Protein AF-A0A085VF62-F1 (afdb_monomer_lite)

Structure (mmCIF, N/CA/C/O backbone):
data_AF-A0A085VF62-F1
#
_entry.id   AF-A0A085VF62-F1
#
loop_
_atom_site.group_PDB
_atom_site.id
_atom_site.type_symbol
_atom_site.label_atom_id
_atom_site.label_alt_id
_atom_site.label_comp_id
_atom_site.label_asym_id
_atom_site.label_entity_id
_atom_site.label_seq_id
_atom_site.pdbx_PDB_ins_code
_atom_site.Cartn_x
_atom_site.Cartn_y
_atom_site.Cartn_z
_atom_site.occupancy
_atom_site.B_iso_or_equiv
_atom_site.auth_seq_id
_atom_site.auth_comp_id
_atom_site.auth_asym_id
_atom_site.auth_atom_id
_atom_site.pdbx_PDB_model_num
ATOM 1 N N . MET A 1 1 ? 15.659 -8.337 81.455 1.00 37.06 1 MET A N 1
ATOM 2 C CA . MET A 1 1 ? 16.628 -8.556 80.359 1.00 37.06 1 MET A CA 1
ATOM 3 C C . MET A 1 1 ? 15.847 -8.833 79.080 1.00 37.06 1 MET A C 1
ATOM 5 O O . MET A 1 1 ? 14.873 -9.566 79.170 1.00 37.06 1 MET A O 1
ATOM 9 N N . THR A 1 2 ? 16.290 -8.229 77.962 1.00 36.28 2 THR A N 1
ATOM 10 C CA . THR A 1 2 ? 15.893 -8.423 76.535 1.00 36.28 2 THR A CA 1
ATOM 11 C C . THR A 1 2 ? 14.440 -8.078 76.133 1.00 36.28 2 THR A C 1
ATOM 13 O O . THR A 1 2 ? 13.513 -8.704 76.621 1.00 36.28 2 THR A O 1
ATOM 16 N N . ARG A 1 3 ? 14.185 -6.952 75.422 1.00 40.03 3 ARG A N 1
ATOM 17 C CA . ARG A 1 3 ? 14.180 -6.732 73.934 1.00 40.03 3 ARG A CA 1
ATOM 18 C C . ARG A 1 3 ? 13.131 -7.635 73.245 1.00 40.03 3 ARG A C 1
ATOM 20 O O . ARG A 1 3 ? 13.227 -8.836 73.421 1.00 40.03 3 ARG A O 1
ATOM 27 N N . THR A 1 4 ? 12.120 -7.141 72.515 1.00 41.28 4 THR A N 1
ATOM 28 C CA . THR A 1 4 ? 12.224 -6.299 71.298 1.00 41.28 4 THR A CA 1
ATOM 29 C C . THR A 1 4 ? 10.935 -5.532 70.925 1.00 41.28 4 THR A C 1
ATOM 31 O O . THR A 1 4 ? 9.854 -6.103 70.913 1.00 41.28 4 THR A O 1
ATOM 34 N N . GLN A 1 5 ? 11.160 -4.271 70.527 1.00 48.22 5 GLN A N 1
ATOM 35 C CA . GLN A 1 5 ? 10.520 -3.434 69.491 1.00 48.22 5 GLN A CA 1
ATOM 36 C C . GLN A 1 5 ? 9.024 -3.054 69.532 1.00 48.22 5 GLN A C 1
ATOM 38 O O . GLN A 1 5 ? 8.156 -3.885 69.277 1.00 48.22 5 GLN A O 1
ATOM 43 N N . PRO A 1 6 ? 8.740 -1.742 69.673 1.00 57.12 6 PRO A N 1
ATOM 44 C CA . PRO A 1 6 ? 7.637 -1.077 68.998 1.00 57.12 6 PRO A CA 1
ATOM 45 C C . PRO A 1 6 ? 8.046 -0.654 67.571 1.00 57.12 6 PRO A C 1
ATOM 47 O O . PRO A 1 6 ? 9.215 -0.731 67.195 1.00 57.12 6 PRO A O 1
ATOM 50 N N . GLU A 1 7 ? 7.057 -0.130 66.851 1.00 41.72 7 GLU A N 1
ATOM 51 C CA . GLU A 1 7 ? 7.135 0.631 65.595 1.00 41.72 7 GLU A CA 1
ATOM 52 C C . GLU A 1 7 ? 6.801 -0.140 64.315 1.00 41.72 7 GLU A C 1
ATOM 54 O O . GLU A 1 7 ? 7.637 -0.684 63.601 1.00 41.72 7 GLU A O 1
ATOM 59 N N . SER A 1 8 ? 5.505 -0.074 64.002 1.00 43.56 8 SER A N 1
ATOM 60 C CA . SER A 1 8 ? 4.975 0.010 62.643 1.00 43.56 8 SER A CA 1
ATOM 61 C C . SER A 1 8 ? 5.697 1.145 61.900 1.00 43.56 8 SER A C 1
ATOM 63 O O . SER A 1 8 ? 5.251 2.295 61.881 1.00 43.56 8 SER A O 1
ATOM 65 N N . SER A 1 9 ? 6.851 0.831 61.323 1.00 47.44 9 SER A N 1
ATOM 66 C CA . SER A 1 9 ? 7.572 1.727 60.435 1.00 47.44 9 SER A CA 1
ATOM 67 C C . SER A 1 9 ? 6.917 1.718 59.057 1.00 47.44 9 SER A C 1
ATOM 69 O O . SER A 1 9 ? 6.808 0.678 58.417 1.00 47.44 9 SER A O 1
ATOM 71 N N . ALA A 1 10 ? 6.542 2.917 58.615 1.00 48.09 10 ALA A N 1
ATOM 72 C CA . ALA A 1 10 ? 6.597 3.356 57.228 1.00 48.09 10 ALA A CA 1
ATOM 73 C C . ALA A 1 10 ? 5.900 2.470 56.180 1.00 48.09 10 ALA A C 1
ATOM 75 O O . ALA A 1 10 ? 6.518 1.639 55.529 1.00 48.09 10 ALA A O 1
ATOM 76 N N . ASN A 1 11 ? 4.634 2.780 55.903 1.00 47.09 11 ASN A N 1
ATOM 77 C CA . ASN A 1 11 ? 4.159 2.823 54.517 1.00 47.09 11 ASN A CA 1
ATOM 78 C C . ASN A 1 11 ? 3.004 3.823 54.386 1.00 47.09 11 ASN A C 1
ATOM 80 O O . ASN A 1 11 ? 1.913 3.527 53.916 1.00 47.09 11 ASN A O 1
ATOM 84 N N . GLN A 1 12 ? 3.263 5.045 54.849 1.00 47.56 12 GLN A N 1
ATOM 85 C CA . GLN A 1 12 ? 2.442 6.219 54.570 1.00 47.56 12 GLN A CA 1
ATOM 86 C C . GLN A 1 12 ? 3.259 7.183 53.702 1.00 47.56 12 GLN A C 1
ATOM 88 O O . GLN A 1 12 ? 3.445 8.350 54.018 1.00 47.56 12 GLN A O 1
ATOM 93 N N . LEU A 1 13 ? 3.812 6.657 52.611 1.00 49.47 13 LEU A N 1
ATOM 94 C CA . LEU A 1 13 ? 4.270 7.462 51.491 1.00 49.47 13 LEU A CA 1
ATOM 95 C C . LEU A 1 13 ? 3.287 7.175 50.372 1.00 49.47 13 LEU A C 1
ATOM 97 O O . LEU A 1 13 ? 3.250 6.069 49.839 1.00 49.47 13 LEU A O 1
ATOM 101 N N . GLY A 1 14 ? 2.427 8.163 50.118 1.00 45.59 14 GLY A N 1
ATOM 102 C CA . GLY A 1 14 ? 1.458 8.152 49.038 1.00 45.59 14 GLY A CA 1
ATOM 103 C C . GLY A 1 14 ? 2.145 7.722 47.755 1.00 45.59 14 GLY A C 1
ATOM 104 O O . GLY A 1 14 ? 2.954 8.459 47.192 1.00 45.59 14 GLY A O 1
ATOM 105 N N . GLY A 1 15 ? 1.836 6.499 47.337 1.00 44.00 15 GLY A N 1
ATOM 106 C CA . GLY A 1 15 ? 2.186 5.999 46.030 1.00 44.00 15 GLY A CA 1
ATOM 107 C C . GLY A 1 15 ? 1.467 6.858 45.007 1.00 44.00 15 GLY A C 1
ATOM 108 O O . GLY A 1 15 ? 0.348 6.549 44.609 1.00 44.00 15 GLY A O 1
ATOM 109 N N . PHE A 1 16 ? 2.128 7.915 44.546 1.00 54.66 16 PHE A N 1
ATOM 110 C CA . PHE A 1 16 ? 1.936 8.401 43.191 1.00 54.66 16 PHE A CA 1
ATOM 111 C C . PHE A 1 16 ? 2.495 7.321 42.263 1.00 54.66 16 PHE A C 1
ATOM 113 O O . PHE A 1 16 ? 3.550 7.475 41.652 1.00 54.66 16 PHE A O 1
ATOM 120 N N . ALA A 1 17 ? 1.808 6.179 42.206 1.00 53.94 17 ALA A N 1
ATOM 121 C CA . ALA A 1 17 ? 1.891 5.330 41.046 1.00 53.94 17 ALA A CA 1
ATOM 122 C C . ALA A 1 17 ? 1.352 6.203 39.914 1.00 53.94 17 ALA A C 1
ATOM 124 O O . ALA A 1 17 ? 0.149 6.443 39.821 1.00 53.94 17 ALA A O 1
ATOM 125 N N . LEU A 1 18 ? 2.264 6.768 39.122 1.00 53.22 18 LEU A N 1
ATOM 126 C CA . LEU A 1 18 ? 1.958 7.204 37.772 1.00 53.22 18 LEU A CA 1
ATOM 127 C C . LEU A 1 18 ? 1.327 5.988 37.101 1.00 53.22 18 LEU A C 1
ATOM 129 O O . LEU A 1 18 ? 2.028 5.057 36.710 1.00 53.22 18 LEU A O 1
ATOM 133 N N . VAL A 1 19 ? -0.004 5.954 37.066 1.00 55.88 19 VAL A N 1
ATOM 134 C CA . VAL A 1 19 ? -0.735 5.039 36.205 1.00 55.88 19 VAL A CA 1
ATOM 135 C C . VAL A 1 19 ? -0.335 5.474 34.806 1.00 55.88 19 VAL A C 1
ATOM 137 O O . VAL A 1 19 ? -0.803 6.494 34.306 1.00 55.88 19 VAL A O 1
ATOM 140 N N . VAL A 1 20 ? 0.635 4.772 34.226 1.00 61.84 20 VAL A N 1
ATOM 141 C CA . VAL A 1 20 ? 0.924 4.893 32.804 1.00 61.84 20 VAL A CA 1
ATOM 142 C C . VAL A 1 20 ? -0.305 4.312 32.132 1.00 61.84 20 VAL A C 1
ATOM 144 O O . VAL A 1 20 ? -0.490 3.099 32.116 1.00 61.84 20 VAL A O 1
ATOM 147 N N . GLU A 1 21 ? -1.207 5.187 31.703 1.00 71.88 21 GLU A N 1
ATOM 148 C CA . GLU A 1 21 ? -2.399 4.780 30.976 1.00 71.88 21 GLU A CA 1
ATOM 149 C C . GLU A 1 21 ? -1.924 4.085 29.695 1.00 71.88 21 GLU A C 1
ATOM 151 O O . GLU A 1 21 ? -1.236 4.689 28.864 1.00 71.88 21 GLU A O 1
ATOM 156 N N . GLU A 1 22 ? -2.190 2.782 29.580 1.00 84.00 22 GLU A N 1
ATOM 157 C CA . GLU A 1 22 ? -1.808 2.029 28.391 1.00 84.00 22 GLU A CA 1
ATOM 158 C C . GLU A 1 22 ? -2.542 2.614 27.186 1.00 84.00 22 GLU A C 1
ATOM 160 O O . GLU A 1 22 ? -3.773 2.677 27.142 1.00 84.00 22 GLU A O 1
ATOM 165 N N . LYS A 1 23 ? -1.769 3.066 26.196 1.00 87.75 23 LYS A N 1
ATOM 166 C CA . LYS A 1 23 ? -2.325 3.617 24.965 1.00 87.75 23 LYS A CA 1
ATOM 167 C C . LYS A 1 23 ? -3.055 2.520 24.203 1.00 87.75 23 LYS A C 1
ATOM 169 O O . LYS A 1 23 ? -2.517 1.442 23.954 1.00 87.75 23 LYS A O 1
ATOM 174 N N . THR A 1 24 ? -4.264 2.831 23.761 1.00 91.62 24 THR A N 1
ATOM 175 C CA . THR A 1 24 ? -5.021 1.973 22.849 1.00 91.62 24 THR A CA 1
ATOM 176 C C . THR A 1 24 ? -4.306 1.859 21.493 1.00 91.62 24 THR A C 1
ATOM 178 O O . THR A 1 24 ? -3.597 2.787 21.085 1.00 91.62 24 THR A O 1
ATOM 181 N N . PRO A 1 25 ? -4.539 0.780 20.720 1.00 90.44 25 PRO A N 1
ATOM 182 C CA . PRO A 1 25 ? -3.992 0.651 19.368 1.00 90.44 25 PRO A CA 1
ATOM 183 C C . PRO A 1 25 ? -4.320 1.843 18.457 1.00 90.44 25 PRO A C 1
ATOM 185 O O . PRO A 1 25 ? -3.481 2.265 17.665 1.00 90.44 25 PRO A O 1
ATOM 188 N N . ALA A 1 26 ? -5.510 2.433 18.606 1.00 90.38 26 ALA A N 1
ATOM 189 C CA . ALA A 1 26 ? -5.922 3.609 17.844 1.00 90.38 26 ALA A CA 1
ATOM 190 C C . ALA A 1 26 ? -5.091 4.856 18.187 1.00 90.38 26 ALA A C 1
ATOM 192 O O . ALA A 1 26 ? -4.735 5.616 17.289 1.00 90.38 26 ALA A O 1
ATOM 193 N N . GLN A 1 27 ? -4.745 5.053 19.464 1.00 91.25 27 GLN A N 1
ATOM 194 C CA . GLN A 1 27 ? -3.862 6.147 19.884 1.00 91.25 27 GLN A CA 1
ATOM 195 C C . GLN A 1 27 ? -2.444 5.951 19.336 1.00 91.25 27 GLN A C 1
ATOM 197 O O . GLN A 1 27 ? -1.878 6.885 18.776 1.00 91.25 27 GLN A O 1
ATOM 202 N N . LEU A 1 28 ? -1.908 4.730 19.404 1.00 92.69 28 LEU A N 1
ATOM 203 C CA . LEU A 1 28 ? -0.591 4.407 18.843 1.00 92.69 28 LEU A CA 1
ATOM 204 C C . LEU A 1 28 ? -0.544 4.611 17.319 1.00 92.69 28 LEU A C 1
ATOM 206 O O . LEU A 1 28 ? 0.415 5.173 16.795 1.00 92.69 28 LEU A O 1
ATOM 210 N N . ALA A 1 29 ? -1.592 4.203 16.600 1.00 91.81 29 ALA A N 1
ATOM 211 C CA . ALA A 1 29 ? -1.677 4.393 15.154 1.00 91.81 29 ALA A CA 1
ATOM 212 C C . ALA A 1 29 ? -1.777 5.875 14.760 1.00 91.81 29 ALA A C 1
ATOM 214 O O . ALA A 1 29 ? -1.187 6.294 13.762 1.00 91.81 29 ALA A O 1
ATOM 215 N N . GLN A 1 30 ? -2.499 6.673 15.552 1.00 92.62 30 GLN A N 1
ATOM 216 C CA . GLN A 1 30 ? -2.611 8.113 15.346 1.00 92.62 30 GLN A CA 1
ATOM 217 C C . GLN A 1 30 ? -1.269 8.823 15.568 1.00 92.62 30 GLN A C 1
ATOM 219 O O . GLN A 1 30 ? -0.902 9.677 14.763 1.00 92.62 30 GLN A O 1
ATOM 224 N N . GLU A 1 31 ? -0.527 8.451 16.611 1.00 91.69 31 GLU A N 1
ATOM 225 C CA . GLU A 1 31 ? 0.820 8.975 16.868 1.00 91.69 31 GLU A CA 1
ATOM 226 C C . GLU A 1 31 ? 1.785 8.621 15.732 1.00 91.69 31 GLU A C 1
ATOM 228 O O . GLU A 1 31 ? 2.468 9.501 15.216 1.00 91.69 31 GLU A O 1
ATOM 233 N N . ALA A 1 32 ? 1.766 7.373 15.254 1.00 90.50 32 ALA A N 1
ATOM 234 C CA . ALA A 1 32 ? 2.584 6.958 14.116 1.00 90.50 32 ALA A CA 1
ATOM 235 C C . ALA A 1 32 ? 2.229 7.722 12.825 1.00 90.50 32 ALA A C 1
ATOM 237 O O . ALA A 1 32 ? 3.111 8.101 12.058 1.00 90.50 32 ALA A O 1
ATOM 238 N N . LEU A 1 33 ? 0.941 7.986 12.568 1.00 91.88 33 LEU A N 1
ATOM 239 C CA . LEU A 1 33 ? 0.526 8.822 11.435 1.00 91.88 33 LEU A CA 1
ATOM 240 C C . LEU A 1 33 ? 1.017 10.262 11.570 1.00 91.88 33 LEU A C 1
ATOM 242 O O . LEU A 1 33 ? 1.362 10.871 10.558 1.00 91.88 33 LEU A O 1
ATOM 246 N N . GLN A 1 34 ? 1.016 10.807 12.787 1.00 90.75 34 GLN A N 1
ATOM 247 C CA . GLN A 1 34 ? 1.540 12.138 13.051 1.00 90.75 34 GLN A CA 1
ATOM 248 C C . GLN A 1 34 ? 3.047 12.190 12.783 1.00 90.75 34 GLN A C 1
ATOM 250 O O . GLN A 1 34 ? 3.474 13.031 11.999 1.00 90.75 34 GLN A O 1
ATOM 255 N N . GLU A 1 35 ? 3.816 11.241 13.317 1.00 90.31 35 GLU A N 1
ATOM 256 C CA . GLU A 1 35 ? 5.257 11.132 13.070 1.00 90.31 35 GLU A CA 1
ATOM 257 C C . GLU A 1 35 ? 5.561 11.037 11.565 1.00 90.31 35 GLU A C 1
ATOM 259 O O . GLU A 1 35 ? 6.378 11.789 11.041 1.00 90.31 35 GLU A O 1
ATOM 264 N N . LEU A 1 36 ? 4.828 10.199 10.819 1.00 87.12 36 LEU A N 1
ATOM 265 C CA . LEU A 1 36 ? 4.984 10.088 9.362 1.00 87.12 36 LEU A CA 1
ATOM 266 C C . LEU A 1 36 ? 4.654 11.381 8.599 1.00 87.12 36 LEU A C 1
ATOM 268 O O . LEU A 1 36 ? 5.130 11.558 7.479 1.00 87.12 36 LEU A O 1
ATOM 272 N N . ASN A 1 37 ? 3.809 12.263 9.135 1.00 85.75 37 ASN A N 1
ATOM 273 C CA . ASN A 1 37 ? 3.520 13.561 8.512 1.00 85.75 37 ASN A CA 1
ATOM 274 C C . ASN A 1 37 ? 4.616 14.599 8.775 1.00 85.75 37 ASN A C 1
ATOM 276 O O . ASN A 1 37 ? 4.701 15.574 8.034 1.00 85.75 37 ASN A O 1
ATOM 280 N N . GLU A 1 38 ? 5.417 14.404 9.821 1.00 87.69 38 GLU A N 1
ATOM 281 C CA . GLU A 1 38 ? 6.524 15.287 10.199 1.00 87.69 38 GLU A CA 1
ATOM 282 C C . GLU A 1 38 ? 7.827 14.928 9.465 1.00 87.69 38 GLU A C 1
ATOM 284 O O . GLU A 1 38 ? 8.753 15.737 9.409 1.00 87.69 38 GLU A O 1
ATOM 289 N N . LEU A 1 39 ? 7.901 13.734 8.865 1.00 81.25 39 LEU A N 1
ATOM 290 C CA . LEU A 1 39 ? 9.030 13.324 8.036 1.00 81.25 39 LEU A CA 1
ATOM 291 C C . LEU A 1 39 ? 9.036 14.055 6.688 1.00 81.25 39 LEU A C 1
ATOM 293 O O . LEU A 1 39 ? 8.022 14.150 5.996 1.00 81.25 39 LEU A O 1
ATOM 297 N N . GLU A 1 40 ? 10.223 14.499 6.275 1.00 73.94 40 GLU A N 1
ATOM 298 C CA . GLU A 1 40 ? 10.431 15.078 4.950 1.00 73.94 40 GLU A CA 1
ATOM 299 C C . GLU A 1 40 ? 10.102 14.060 3.837 1.00 73.94 40 GLU A C 1
ATOM 301 O O . GLU A 1 40 ? 10.498 12.889 3.933 1.00 73.94 40 GLU A O 1
ATOM 306 N N . PRO A 1 41 ? 9.425 14.477 2.748 1.00 64.25 41 PRO A N 1
ATOM 307 C CA . PRO A 1 41 ? 9.073 13.581 1.656 1.00 64.25 41 PRO A CA 1
ATOM 308 C C . PRO A 1 41 ? 10.310 12.965 0.988 1.00 64.25 41 PRO A C 1
ATOM 310 O O . PRO A 1 41 ? 11.084 13.658 0.335 1.00 64.25 41 PRO A O 1
ATOM 313 N N . GLY A 1 42 ? 10.421 11.638 1.072 1.00 62.72 42 GLY A N 1
ATOM 314 C CA . GLY A 1 42 ? 11.068 10.779 0.078 1.00 62.72 42 GLY A CA 1
ATOM 315 C C . GLY A 1 42 ? 12.588 10.890 -0.119 1.00 62.72 42 GLY A C 1
ATOM 316 O O . GLY A 1 42 ? 13.164 11.899 -0.513 1.00 62.72 42 GLY A O 1
ATOM 317 N N . ASN A 1 43 ? 13.247 9.739 0.000 1.00 57.09 43 ASN A N 1
ATOM 318 C CA . ASN A 1 43 ? 14.637 9.520 -0.384 1.00 57.09 43 ASN A CA 1
ATOM 319 C C . ASN A 1 43 ? 14.861 9.772 -1.895 1.00 57.09 43 ASN A C 1
ATOM 321 O O . ASN A 1 43 ? 14.353 9.033 -2.737 1.00 57.09 43 ASN A O 1
ATOM 325 N N . ASN A 1 44 ? 15.699 10.756 -2.241 1.00 54.69 44 ASN A N 1
ATOM 326 C CA . ASN A 1 44 ? 16.084 11.104 -3.621 1.00 54.69 44 ASN A CA 1
ATOM 327 C C . ASN A 1 44 ? 16.990 10.059 -4.317 1.00 54.69 44 ASN A C 1
ATOM 329 O O . ASN A 1 44 ? 17.568 10.335 -5.375 1.00 54.69 44 ASN A O 1
ATOM 333 N N . ASN A 1 45 ? 17.166 8.865 -3.739 1.00 55.28 45 ASN A N 1
ATOM 334 C CA . ASN A 1 45 ? 18.049 7.845 -4.295 1.00 55.28 45 ASN A CA 1
ATOM 335 C C . ASN A 1 45 ? 17.525 7.318 -5.637 1.00 55.28 45 ASN A C 1
ATOM 337 O O . ASN A 1 45 ? 16.471 6.692 -5.730 1.00 55.28 45 ASN A O 1
ATOM 341 N N . ARG A 1 46 ? 18.320 7.526 -6.689 1.00 54.75 46 ARG A N 1
ATOM 342 C CA . ARG A 1 46 ? 18.058 7.050 -8.058 1.00 54.75 46 ARG A CA 1
ATOM 343 C C . ARG A 1 46 ? 18.683 5.683 -8.349 1.00 54.75 46 ARG A C 1
ATOM 345 O O . ARG A 1 46 ? 18.818 5.306 -9.510 1.00 54.75 46 ARG A O 1
ATOM 352 N N . ARG A 1 47 ? 19.139 4.956 -7.322 1.00 56.81 47 ARG A N 1
ATOM 353 C CA . ARG A 1 47 ? 19.809 3.664 -7.517 1.00 56.81 47 ARG A CA 1
ATOM 354 C C . ARG A 1 47 ? 18.8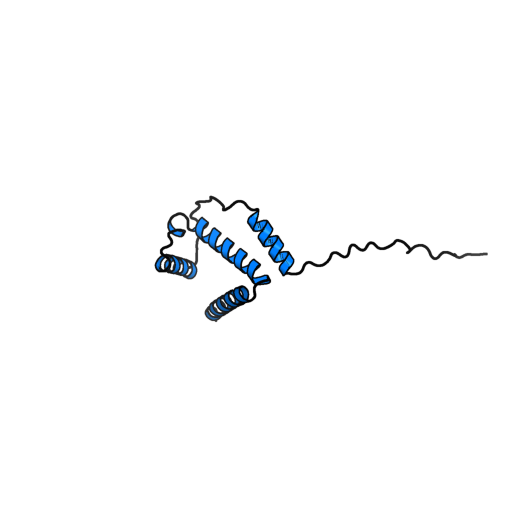24 2.637 -8.074 1.00 56.81 47 ARG A C 1
ATOM 356 O O . ARG A 1 47 ? 17.778 2.372 -7.496 1.00 56.81 47 ARG A O 1
ATOM 363 N N . SER A 1 48 ? 19.202 2.054 -9.205 1.00 55.56 48 SER A N 1
ATOM 364 C CA . SER A 1 48 ? 18.425 1.110 -10.011 1.00 55.56 48 SER A CA 1
ATOM 365 C C . SER A 1 48 ? 18.605 -0.357 -9.602 1.00 55.56 48 SER A C 1
ATOM 367 O O . SER A 1 48 ? 18.125 -1.248 -10.294 1.00 55.56 48 SER A O 1
ATOM 369 N N . THR A 1 49 ? 19.272 -0.647 -8.481 1.00 60.19 49 THR A N 1
ATOM 370 C CA . THR A 1 49 ? 19.588 -2.021 -8.045 1.00 60.19 49 THR A CA 1
ATOM 371 C C . THR A 1 49 ? 18.427 -2.720 -7.327 1.00 60.19 49 THR A C 1
ATOM 373 O O . THR A 1 49 ? 18.652 -3.550 -6.451 1.00 60.19 49 THR A O 1
ATOM 376 N N . PHE A 1 50 ? 17.181 -2.378 -7.658 1.00 65.00 50 PHE A N 1
ATOM 377 C CA . PHE A 1 50 ? 15.998 -2.996 -7.064 1.00 65.00 50 PHE A CA 1
ATOM 378 C C . PHE A 1 50 ? 15.573 -4.207 -7.902 1.00 65.00 50 PHE A C 1
ATOM 380 O O . PHE A 1 50 ? 15.033 -4.054 -8.998 1.00 65.00 50 PHE A O 1
ATOM 387 N N . ALA A 1 51 ? 15.838 -5.413 -7.398 1.00 69.62 51 ALA A N 1
ATOM 388 C CA . ALA A 1 51 ? 15.325 -6.647 -7.983 1.00 69.62 51 ALA A CA 1
ATOM 389 C C . ALA A 1 51 ? 13.945 -6.953 -7.386 1.00 69.62 51 ALA A C 1
ATOM 391 O O . ALA A 1 51 ? 13.789 -6.996 -6.169 1.00 69.62 51 ALA A O 1
ATOM 392 N N . MET A 1 52 ? 12.951 -7.173 -8.244 1.00 74.06 52 MET A N 1
ATOM 393 C CA . MET A 1 52 ? 11.594 -7.547 -7.842 1.00 74.06 52 MET A CA 1
ATOM 394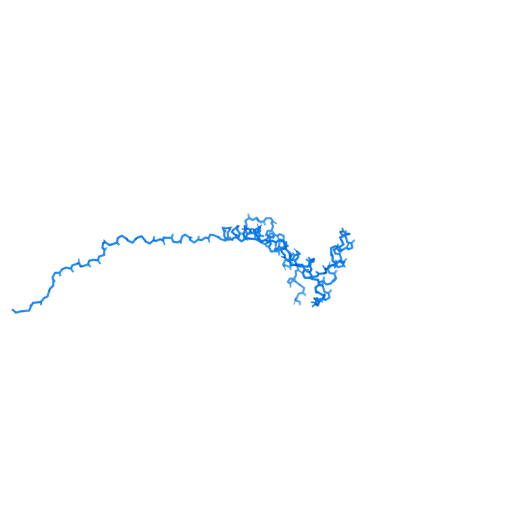 C C . MET A 1 52 ? 11.206 -8.883 -8.469 1.00 74.06 52 MET A C 1
ATOM 396 O O . MET A 1 52 ? 11.705 -9.240 -9.538 1.00 74.06 52 MET A O 1
ATOM 400 N N . ASN A 1 53 ? 10.301 -9.608 -7.815 1.00 80.12 53 ASN A N 1
ATOM 401 C CA . ASN A 1 53 ? 9.764 -10.848 -8.365 1.00 80.12 53 ASN A CA 1
ATOM 402 C C . ASN A 1 53 ? 8.882 -10.579 -9.607 1.00 80.12 53 ASN A C 1
ATOM 404 O O . ASN A 1 53 ? 8.467 -9.447 -9.883 1.00 80.12 53 ASN A O 1
ATOM 408 N N . SER A 1 54 ? 8.597 -11.636 -10.372 1.00 81.38 54 SER A N 1
ATOM 409 C CA . SER A 1 54 ? 7.774 -11.568 -11.589 1.00 81.38 54 SER A CA 1
ATOM 410 C C . SER A 1 54 ? 6.365 -11.027 -11.321 1.00 81.38 54 SER A C 1
ATOM 412 O O . SER A 1 54 ? 5.845 -10.260 -12.131 1.00 81.38 54 SER A O 1
ATOM 414 N N . HIS A 1 55 ? 5.769 -11.362 -10.174 1.00 82.06 55 HIS A N 1
ATOM 415 C CA . HIS A 1 55 ? 4.427 -10.918 -9.789 1.00 82.06 55 HIS A CA 1
ATOM 416 C C . HIS A 1 55 ? 4.350 -9.411 -9.517 1.00 82.06 55 HIS A C 1
ATOM 418 O O . HIS A 1 55 ? 3.462 -8.739 -10.038 1.00 82.06 55 HIS A O 1
ATOM 424 N N . ALA A 1 56 ? 5.296 -8.857 -8.760 1.00 82.19 56 ALA A N 1
ATOM 425 C CA . ALA A 1 56 ? 5.383 -7.434 -8.455 1.00 82.19 56 ALA A CA 1
ATOM 426 C C . ALA A 1 56 ? 5.643 -6.622 -9.725 1.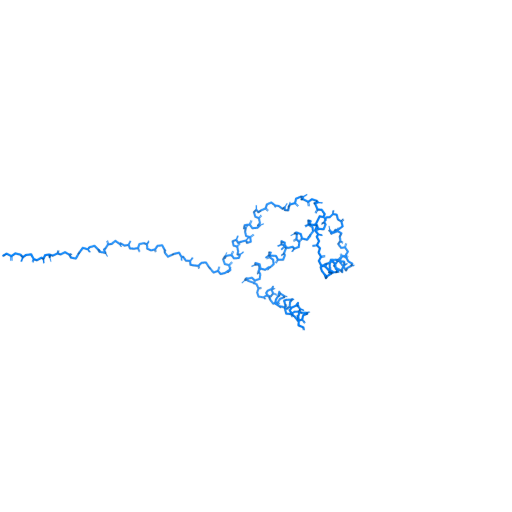00 82.19 56 ALA A C 1
ATOM 428 O O . ALA A 1 56 ? 4.968 -5.621 -9.963 1.00 82.19 56 ALA A O 1
ATOM 429 N N . LYS A 1 57 ? 6.546 -7.104 -10.590 1.00 85.31 57 LYS A N 1
ATOM 430 C CA . LYS A 1 57 ? 6.780 -6.488 -11.899 1.00 85.31 57 LYS A CA 1
ATOM 431 C C . LYS A 1 57 ? 5.502 -6.456 -12.733 1.00 85.31 57 LYS A C 1
ATOM 433 O O . LYS A 1 57 ? 5.137 -5.407 -13.257 1.00 85.31 57 LYS A O 1
ATOM 438 N N . ARG A 1 58 ? 4.792 -7.585 -12.812 1.00 87.81 58 ARG A N 1
ATOM 439 C CA . ARG A 1 58 ? 3.544 -7.678 -13.571 1.00 87.81 58 ARG A CA 1
ATOM 440 C C . ARG A 1 58 ? 2.444 -6.782 -13.000 1.00 87.81 58 ARG A C 1
ATOM 442 O O . ARG A 1 58 ? 1.706 -6.175 -13.768 1.00 87.81 58 ARG A O 1
ATOM 449 N N . SER A 1 59 ? 2.341 -6.683 -11.678 1.00 88.25 59 SER A N 1
ATOM 450 C CA . SER A 1 59 ? 1.386 -5.795 -11.010 1.00 88.25 59 SER A CA 1
ATOM 451 C C . SER A 1 59 ? 1.638 -4.327 -11.368 1.00 88.25 59 SER A C 1
ATOM 453 O O . SER A 1 59 ? 0.711 -3.627 -11.768 1.00 88.25 59 SER A O 1
ATOM 455 N N . ILE A 1 60 ? 2.901 -3.884 -11.339 1.00 88.31 60 ILE A N 1
ATOM 456 C CA . ILE A 1 60 ? 3.286 -2.528 -11.760 1.00 88.31 60 ILE A CA 1
ATOM 457 C C . ILE A 1 60 ? 2.893 -2.278 -13.219 1.00 88.31 60 ILE A C 1
ATOM 459 O O . ILE A 1 60 ? 2.235 -1.279 -13.499 1.00 88.31 60 ILE A O 1
ATOM 463 N N . GLU A 1 61 ? 3.233 -3.191 -14.135 1.00 89.12 61 GLU A N 1
ATOM 464 C CA . GLU A 1 61 ? 2.867 -3.076 -15.556 1.00 89.12 61 GLU A CA 1
ATOM 465 C C . GLU A 1 61 ? 1.347 -2.950 -15.749 1.00 89.12 61 GLU A C 1
ATOM 467 O O . GLU A 1 61 ? 0.882 -2.131 -16.545 1.00 89.12 61 GLU A O 1
ATOM 472 N N . LEU A 1 62 ? 0.559 -3.735 -15.005 1.00 91.50 62 LEU A N 1
ATOM 473 C CA . LEU A 1 62 ? -0.900 -3.673 -15.049 1.00 91.50 62 LEU A CA 1
ATOM 474 C C . LEU A 1 62 ? -1.414 -2.323 -14.542 1.00 91.50 62 LEU A C 1
ATOM 476 O O . LEU A 1 62 ? -2.197 -1.679 -15.239 1.00 91.50 62 LEU A O 1
ATOM 480 N N . VAL A 1 63 ? -0.933 -1.850 -13.390 1.00 91.00 63 VAL A N 1
ATOM 481 C CA . VAL A 1 63 ? -1.308 -0.540 -12.839 1.00 91.00 63 VAL A CA 1
ATOM 482 C C . VAL A 1 63 ? -0.939 0.585 -13.803 1.00 91.00 63 VAL A C 1
ATOM 484 O O . VAL A 1 63 ? -1.772 1.455 -14.060 1.00 91.00 63 VAL A O 1
ATOM 487 N N . GLU A 1 64 ? 0.264 0.570 -14.384 1.00 91.50 64 GLU A N 1
ATOM 488 C CA . GLU A 1 64 ? 0.670 1.539 -15.408 1.00 91.50 64 GLU A CA 1
ATOM 489 C C . GLU A 1 64 ? -0.267 1.518 -16.614 1.00 91.50 64 GLU A C 1
ATOM 491 O O . GLU A 1 64 ? -0.697 2.578 -17.068 1.00 91.50 64 GLU A O 1
ATOM 496 N N . SER A 1 65 ? -0.621 0.329 -17.108 1.00 92.94 65 SER A N 1
ATOM 497 C CA . SER A 1 65 ? -1.478 0.189 -18.287 1.00 92.94 65 SER A CA 1
ATOM 498 C C . SER A 1 65 ? -2.914 0.669 -18.052 1.00 92.94 65 SER A C 1
ATOM 500 O O . SER A 1 65 ? -3.487 1.318 -18.923 1.00 92.94 65 SER A O 1
ATOM 502 N N . VAL A 1 66 ? -3.480 0.394 -16.873 1.00 95.62 66 VAL A N 1
ATOM 503 C CA . VAL A 1 66 ? -4.879 0.707 -16.543 1.00 95.62 66 VAL A CA 1
A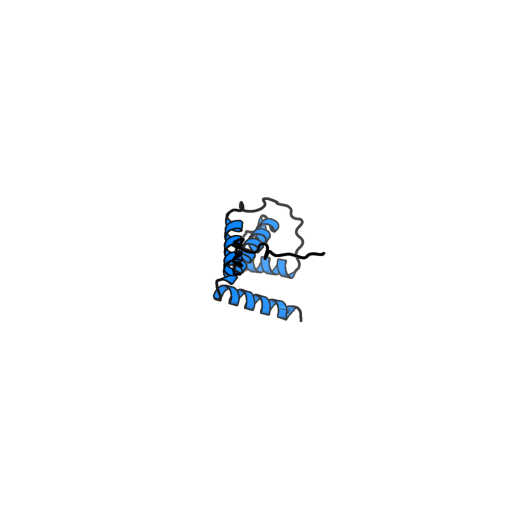TOM 504 C C . VAL A 1 66 ? -5.039 2.164 -16.115 1.00 95.62 66 VAL A C 1
ATOM 506 O O . VAL A 1 66 ? -5.998 2.823 -16.505 1.00 95.62 66 VAL A O 1
ATOM 509 N N . THR A 1 67 ? -4.100 2.688 -15.323 1.00 92.19 67 THR A N 1
ATOM 510 C CA . THR A 1 67 ? -4.195 4.048 -14.758 1.00 92.19 67 THR A CA 1
ATOM 511 C C . THR A 1 67 ? -3.451 5.102 -15.577 1.00 92.19 67 THR A C 1
ATOM 513 O O . THR A 1 67 ? -3.555 6.292 -15.285 1.00 92.19 67 THR A O 1
ATOM 516 N N . ASN A 1 68 ? -2.678 4.687 -16.588 1.00 89.50 68 ASN A N 1
ATOM 517 C CA . ASN A 1 68 ? -1.799 5.545 -17.389 1.00 89.50 68 ASN A CA 1
ATOM 518 C C . ASN A 1 68 ? -0.785 6.354 -16.548 1.00 89.50 68 ASN A C 1
ATOM 520 O O . ASN A 1 68 ? -0.302 7.413 -16.963 1.00 89.50 68 ASN A O 1
ATOM 524 N N . THR A 1 69 ? -0.446 5.872 -15.349 1.00 86.88 69 THR A N 1
ATOM 525 C CA . THR A 1 69 ? 0.584 6.503 -14.523 1.00 86.88 69 THR A CA 1
ATOM 526 C C . THR A 1 69 ? 1.968 6.320 -15.145 1.00 86.88 69 THR A C 1
ATOM 528 O O . THR A 1 69 ? 2.277 5.296 -15.749 1.00 86.88 69 THR A O 1
ATOM 531 N N . LYS A 1 70 ? 2.828 7.332 -14.997 1.00 84.88 70 LYS A N 1
ATOM 532 C CA . LYS A 1 70 ? 4.225 7.303 -15.466 1.00 84.88 70 LYS A CA 1
ATOM 533 C C . LYS A 1 70 ? 5.233 7.250 -14.319 1.00 84.88 70 LYS A C 1
ATOM 535 O O . LYS A 1 70 ? 6.429 7.393 -14.564 1.00 84.88 70 LYS A O 1
ATOM 540 N N . ARG A 1 71 ? 4.769 7.086 -13.074 1.00 82.06 71 ARG A N 1
ATOM 541 C CA . ARG A 1 71 ? 5.616 7.180 -11.874 1.00 82.06 71 ARG A CA 1
ATOM 542 C C . ARG A 1 71 ? 6.798 6.204 -11.923 1.00 82.06 71 ARG A C 1
ATOM 544 O O . ARG A 1 71 ? 7.938 6.630 -11.740 1.00 82.06 71 ARG A O 1
ATOM 551 N N . TYR A 1 72 ? 6.565 4.949 -12.313 1.00 82.44 72 TYR A N 1
ATOM 552 C CA . TYR A 1 72 ? 7.598 3.910 -12.298 1.00 82.44 72 TYR A CA 1
ATOM 553 C C . TYR A 1 72 ? 8.637 4.059 -13.422 1.00 82.44 72 TYR A C 1
ATOM 555 O O . TYR A 1 72 ? 9.722 3.493 -13.315 1.00 82.44 72 TYR A O 1
ATOM 563 N N . LYS A 1 73 ? 8.371 4.874 -14.456 1.00 75.38 73 LYS A N 1
ATOM 564 C CA . LYS A 1 73 ? 9.285 5.086 -15.595 1.00 75.38 73 LYS A CA 1
ATOM 565 C C . LYS A 1 73 ? 10.554 5.855 -15.233 1.00 75.38 73 LYS A C 1
ATOM 567 O O . LYS A 1 73 ? 11.608 5.586 -15.799 1.00 75.38 73 LYS A O 1
ATOM 572 N N . ASN A 1 74 ? 10.453 6.817 -14.314 1.00 70.94 74 ASN A N 1
ATOM 573 C CA . ASN A 1 74 ? 11.569 7.707 -13.972 1.00 70.94 74 ASN A CA 1
ATOM 574 C C . ASN A 1 74 ? 12.459 7.125 -12.866 1.00 70.94 74 ASN A C 1
ATOM 576 O O . ASN A 1 74 ? 13.678 7.273 -12.897 1.00 70.94 74 ASN A O 1
ATOM 580 N N . SER A 1 75 ? 11.844 6.484 -11.870 1.00 76.69 75 SER A N 1
ATOM 581 C CA . SER A 1 75 ? 12.539 5.754 -10.810 1.00 76.69 75 SER A CA 1
ATOM 582 C C . SER A 1 75 ? 11.586 4.739 -10.192 1.00 76.69 75 SER A C 1
ATOM 584 O O . SER A 1 75 ? 10.651 5.099 -9.469 1.00 76.69 75 SER A O 1
ATOM 586 N N . ILE A 1 76 ? 11.841 3.458 -10.463 1.00 78.19 76 ILE A N 1
A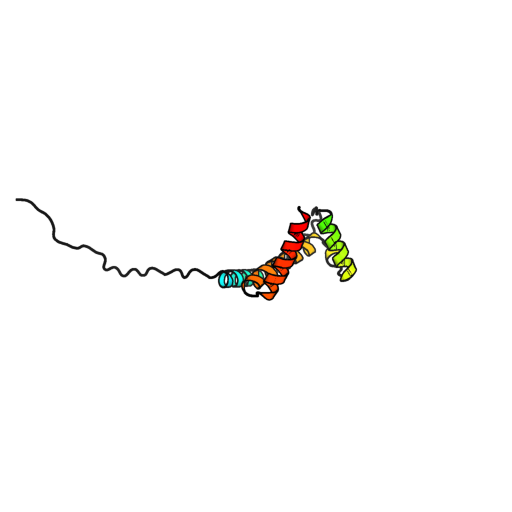TOM 587 C CA . ILE A 1 76 ? 11.086 2.359 -9.857 1.00 78.19 76 ILE A CA 1
ATOM 588 C C . ILE A 1 76 ? 11.269 2.371 -8.337 1.00 78.19 76 ILE A C 1
ATOM 590 O O . ILE A 1 76 ? 10.292 2.233 -7.610 1.00 78.19 76 ILE A O 1
ATOM 594 N N . PHE A 1 77 ? 12.493 2.613 -7.856 1.00 78.12 77 PHE A N 1
ATOM 595 C CA . PHE A 1 77 ? 12.795 2.655 -6.426 1.00 78.12 77 PHE A CA 1
ATOM 596 C C . PHE A 1 77 ? 11.987 3.736 -5.697 1.00 78.12 77 PHE A C 1
ATOM 598 O O . PHE A 1 77 ? 11.329 3.443 -4.704 1.00 78.12 77 PHE A O 1
ATOM 605 N N . ALA A 1 78 ? 11.975 4.967 -6.220 1.00 76.75 78 ALA A N 1
ATOM 606 C CA . ALA A 1 78 ? 11.219 6.060 -5.607 1.00 76.75 78 ALA A CA 1
ATOM 607 C C . ALA A 1 78 ? 9.704 5.805 -5.663 1.00 76.75 78 ALA A C 1
ATOM 609 O O . ALA A 1 78 ? 8.991 6.069 -4.699 1.00 76.75 78 ALA A O 1
ATOM 610 N N . SER A 1 79 ? 9.213 5.246 -6.772 1.00 84.06 79 SER A N 1
ATOM 611 C CA . SER A 1 79 ? 7.785 4.960 -6.937 1.00 84.06 79 SER A CA 1
ATOM 612 C C . SER A 1 79 ? 7.296 3.866 -6.003 1.00 84.06 79 SER A C 1
ATOM 614 O O . SER A 1 79 ? 6.285 4.071 -5.339 1.00 84.06 79 SER A O 1
ATOM 616 N N . VAL A 1 80 ? 8.026 2.752 -5.921 1.00 83.50 80 VAL A N 1
ATOM 617 C CA . VAL A 1 80 ? 7.714 1.644 -5.011 1.00 83.50 80 VAL A CA 1
ATOM 618 C C . VAL A 1 80 ? 7.869 2.085 -3.558 1.00 83.50 80 VAL A C 1
ATOM 620 O O . VAL A 1 80 ? 7.036 1.733 -2.731 1.00 83.50 80 VAL A O 1
ATOM 623 N N . GLY A 1 81 ? 8.880 2.901 -3.240 1.00 81.25 81 GLY A N 1
ATOM 624 C CA . GLY A 1 81 ? 9.024 3.499 -1.910 1.00 81.25 81 GLY A CA 1
ATOM 625 C C . GLY A 1 81 ? 7.784 4.296 -1.501 1.00 81.25 81 GLY A C 1
ATOM 626 O O . GLY A 1 81 ? 7.257 4.092 -0.410 1.00 81.25 81 GLY A O 1
ATOM 627 N N . LEU A 1 82 ? 7.261 5.121 -2.412 1.00 84.12 82 LEU A N 1
ATOM 628 C CA . LEU A 1 82 ? 6.018 5.856 -2.189 1.00 84.12 82 LEU A CA 1
ATOM 629 C C . LEU A 1 82 ? 4.800 4.925 -2.047 1.00 84.12 82 LEU A C 1
ATOM 631 O O . LEU A 1 82 ? 3.937 5.184 -1.215 1.00 84.12 82 LEU A O 1
ATOM 635 N N . ASP A 1 83 ? 4.716 3.830 -2.812 1.00 87.69 83 ASP A N 1
ATOM 636 C CA . ASP A 1 83 ? 3.637 2.839 -2.642 1.00 87.69 83 ASP A CA 1
ATOM 637 C C . ASP A 1 83 ? 3.659 2.175 -1.272 1.00 87.69 83 ASP A C 1
ATOM 639 O O . ASP A 1 83 ? 2.617 2.049 -0.631 1.00 87.69 83 ASP A O 1
ATOM 643 N N . VAL A 1 84 ? 4.844 1.788 -0.801 1.00 86.75 84 VAL A N 1
ATOM 644 C CA . VAL A 1 84 ? 5.023 1.218 0.538 1.00 86.75 84 VAL A CA 1
ATOM 645 C C . VAL A 1 84 ? 4.592 2.221 1.605 1.00 86.75 84 VAL A C 1
ATOM 647 O O . VAL A 1 84 ? 3.871 1.854 2.533 1.00 86.75 84 VAL A O 1
ATOM 650 N N . GLU A 1 85 ? 4.977 3.491 1.459 1.00 88.06 85 GLU A N 1
ATOM 651 C CA . GLU A 1 85 ? 4.562 4.547 2.381 1.00 88.06 85 GLU A CA 1
ATOM 652 C C . GLU A 1 85 ? 3.034 4.710 2.405 1.00 88.06 85 GLU A C 1
ATOM 654 O O . GLU A 1 85 ? 2.426 4.680 3.478 1.00 88.06 85 GLU A O 1
ATOM 659 N N . MET A 1 86 ? 2.396 4.815 1.236 1.00 90.38 86 MET A N 1
ATOM 660 C CA . MET A 1 86 ? 0.939 4.933 1.132 1.00 90.38 86 MET A CA 1
ATOM 661 C C . MET A 1 86 ? 0.220 3.727 1.746 1.00 90.38 86 MET A C 1
ATOM 663 O O . MET A 1 86 ? -0.745 3.910 2.489 1.00 90.38 86 MET A O 1
ATOM 667 N N . MET A 1 87 ? 0.705 2.505 1.504 1.00 92.00 87 MET A N 1
ATOM 668 C CA . MET A 1 87 ? 0.117 1.289 2.075 1.00 92.00 87 MET A CA 1
ATOM 669 C C . MET A 1 87 ? 0.263 1.223 3.596 1.00 92.00 87 MET A C 1
ATOM 671 O O . MET A 1 87 ? -0.679 0.828 4.284 1.00 92.00 87 MET A O 1
ATOM 675 N N . ASN A 1 88 ? 1.402 1.644 4.148 1.00 91.75 88 ASN A N 1
ATOM 676 C CA . ASN A 1 88 ? 1.586 1.696 5.599 1.00 91.75 88 ASN A CA 1
ATOM 677 C C . ASN A 1 88 ? 0.688 2.758 6.244 1.00 91.75 88 ASN A C 1
ATOM 679 O O . ASN A 1 88 ? 0.044 2.479 7.254 1.00 91.75 88 ASN A O 1
ATOM 683 N N . ARG A 1 89 ? 0.552 3.940 5.628 1.00 93.12 89 ARG A N 1
ATOM 684 C CA . ARG A 1 89 ? -0.412 4.962 6.072 1.00 93.12 89 ARG A CA 1
ATOM 685 C C . ARG A 1 89 ? -1.851 4.440 6.022 1.00 93.12 89 ARG A C 1
ATOM 687 O O . ARG A 1 89 ? -2.626 4.719 6.934 1.00 93.12 89 ARG A O 1
ATOM 694 N N . LEU A 1 90 ? -2.210 3.670 4.991 1.00 94.69 90 LEU A N 1
ATOM 695 C CA . LEU A 1 90 ? -3.533 3.052 4.878 1.00 94.69 90 LEU A CA 1
ATOM 696 C C . LEU A 1 90 ? -3.781 2.041 6.008 1.00 94.69 90 LEU A C 1
ATOM 698 O O . LEU A 1 90 ? -4.840 2.084 6.625 1.00 94.69 90 LEU A O 1
ATOM 702 N N . ARG A 1 91 ? -2.790 1.204 6.342 1.00 94.12 91 ARG A N 1
ATOM 703 C CA . ARG A 1 91 ? -2.860 0.263 7.477 1.00 94.12 91 ARG A CA 1
ATOM 704 C C . ARG A 1 91 ? -3.033 0.967 8.818 1.00 94.12 91 ARG A C 1
ATOM 706 O O . ARG A 1 91 ? -3.853 0.541 9.618 1.00 94.12 91 ARG A O 1
ATOM 713 N N . LEU A 1 92 ? -2.317 2.066 9.055 1.00 94.19 92 LEU A N 1
ATOM 714 C CA . LEU A 1 92 ? -2.491 2.850 10.282 1.00 94.19 92 LEU A CA 1
ATOM 715 C C . LEU A 1 92 ? -3.891 3.477 10.360 1.00 94.19 92 LEU A C 1
ATOM 717 O O . LEU A 1 92 ? -4.517 3.453 11.414 1.00 94.19 92 LEU A O 1
ATOM 721 N N . LYS A 1 93 ? -4.419 3.980 9.236 1.00 94.25 93 LYS A N 1
ATOM 722 C CA . LYS A 1 93 ? -5.806 4.467 9.153 1.00 94.25 93 LYS A CA 1
ATOM 723 C C . LYS A 1 93 ? -6.838 3.351 9.349 1.00 94.25 93 LYS A C 1
ATOM 725 O O . LYS A 1 93 ? -7.922 3.625 9.839 1.00 94.25 93 LYS A O 1
ATOM 730 N N . ALA A 1 94 ? -6.531 2.112 8.976 1.00 96.12 94 ALA A N 1
ATOM 731 C CA . ALA A 1 94 ? -7.445 0.983 9.145 1.00 96.12 94 ALA A CA 1
ATOM 732 C C . ALA A 1 94 ? -7.742 0.678 10.619 1.00 96.12 94 ALA A C 1
ATOM 734 O O . ALA A 1 94 ? -8.866 0.312 10.950 1.00 96.12 94 ALA A O 1
ATOM 735 N N . VAL A 1 95 ? -6.779 0.931 11.517 1.00 94.31 95 VAL A N 1
ATOM 736 C CA . VAL A 1 95 ? -6.915 0.674 12.964 1.00 94.31 95 VAL A CA 1
ATOM 737 C C . VAL A 1 95 ? -8.146 1.358 13.569 1.00 94.31 95 VAL A C 1
ATOM 739 O O . VAL A 1 95 ? -8.746 0.826 14.499 1.00 94.31 95 VAL A O 1
ATOM 742 N N . ASN A 1 96 ? -8.544 2.520 13.046 1.00 92.06 96 ASN A N 1
ATOM 743 C CA . ASN A 1 96 ? -9.741 3.240 13.484 1.00 92.06 96 ASN A CA 1
ATOM 744 C C . ASN A 1 96 ? -10.823 3.365 12.396 1.00 92.06 96 ASN A C 1
ATOM 746 O O . ASN A 1 96 ? -11.797 4.092 12.591 1.00 92.06 96 ASN A O 1
ATOM 750 N N . ASN A 1 97 ? -10.677 2.664 11.267 1.00 94.44 97 ASN A N 1
ATOM 751 C CA . ASN A 1 97 ? -11.614 2.711 10.151 1.00 94.44 97 ASN A CA 1
ATOM 752 C C . ASN A 1 97 ? -11.947 1.293 9.646 1.00 94.44 97 ASN A C 1
ATOM 754 O O . ASN A 1 97 ? -11.207 0.747 8.820 1.00 94.44 97 ASN A O 1
ATOM 758 N N . PRO A 1 98 ? -13.092 0.726 10.077 1.00 94.31 98 PRO A N 1
ATOM 759 C CA . PRO A 1 98 ? -13.505 -0.625 9.704 1.00 94.31 98 PRO A CA 1
ATOM 760 C C . PRO A 1 98 ? -13.623 -0.855 8.194 1.00 94.31 98 PRO A C 1
ATOM 762 O O . PRO A 1 98 ? -13.270 -1.927 7.722 1.00 94.31 98 PRO A O 1
ATOM 765 N N . ALA A 1 99 ? -14.048 0.150 7.422 1.00 95.50 99 ALA A N 1
ATOM 766 C CA . ALA A 1 99 ? -14.191 0.010 5.972 1.00 95.50 99 ALA A CA 1
ATOM 767 C C . ALA A 1 99 ? -12.832 -0.131 5.265 1.00 95.50 99 ALA A C 1
ATOM 769 O O . ALA A 1 99 ? -12.710 -0.836 4.270 1.00 95.50 99 ALA A O 1
ATOM 770 N N . ILE A 1 100 ? -11.789 0.529 5.780 1.00 95.38 100 ILE A N 1
ATOM 771 C CA . ILE A 1 100 ? -10.427 0.349 5.260 1.00 95.38 100 ILE A CA 1
ATOM 772 C C . ILE A 1 100 ? -9.882 -1.018 5.684 1.00 95.38 100 ILE A C 1
ATOM 774 O O . ILE A 1 100 ? -9.218 -1.679 4.888 1.00 95.38 100 ILE A O 1
ATOM 778 N N . GLN A 1 101 ? -10.161 -1.436 6.921 1.00 94.88 101 GLN A N 1
ATOM 779 C CA . GLN A 1 101 ? -9.745 -2.741 7.429 1.00 94.88 101 GLN A CA 1
ATOM 780 C C . GLN A 1 101 ? -10.333 -3.884 6.590 1.00 94.88 101 GLN A C 1
ATOM 782 O O . GLN A 1 101 ? -9.585 -4.765 6.183 1.00 94.88 101 GLN A O 1
ATOM 787 N N . GLU A 1 102 ? -11.620 -3.812 6.243 1.00 96.00 102 GLU A N 1
ATOM 788 C CA . GLU A 1 102 ? -12.303 -4.804 5.403 1.00 96.00 102 GLU A CA 1
ATOM 789 C C . GLU A 1 102 ? -11.616 -4.978 4.038 1.00 96.00 102 GLU A C 1
ATOM 791 O O . GLU A 1 102 ? -11.268 -6.095 3.664 1.00 96.00 102 GLU A O 1
ATOM 796 N N . ILE A 1 103 ? -11.294 -3.879 3.345 1.00 95.56 103 ILE A N 1
ATOM 797 C CA . ILE A 1 103 ? -10.569 -3.925 2.061 1.00 95.56 103 ILE A CA 1
ATOM 798 C C . ILE A 1 103 ? -9.195 -4.596 2.219 1.00 95.56 103 ILE A C 1
ATOM 800 O O . ILE A 1 103 ? -8.763 -5.369 1.362 1.00 95.56 103 ILE A O 1
ATOM 804 N N . LEU A 1 104 ? -8.468 -4.288 3.297 1.00 94.06 104 LEU A N 1
ATOM 805 C CA . LEU A 1 104 ? -7.151 -4.880 3.545 1.00 94.06 104 LEU A CA 1
ATOM 806 C C . LEU A 1 104 ? -7.245 -6.378 3.860 1.00 94.06 104 LEU A C 1
ATOM 808 O O . LEU A 1 104 ? -6.380 -7.140 3.417 1.00 94.06 104 LEU A O 1
ATOM 812 N N . ASP A 1 105 ? -8.280 -6.794 4.587 1.00 93.38 105 ASP A N 1
ATOM 813 C CA . ASP A 1 105 ? -8.530 -8.192 4.930 1.00 93.38 105 ASP A CA 1
ATOM 814 C C . ASP A 1 105 ? -8.920 -9.009 3.688 1.00 93.38 105 ASP A C 1
ATOM 816 O O . ASP A 1 105 ? -8.384 -10.100 3.478 1.00 93.38 105 ASP A O 1
ATOM 820 N N . GLU A 1 106 ? -9.763 -8.460 2.806 1.00 93.06 106 GLU A N 1
ATOM 821 C CA . GLU A 1 106 ? -10.106 -9.067 1.512 1.00 93.06 106 GLU A CA 1
ATOM 822 C C . GLU A 1 106 ? -8.864 -9.283 0.637 1.00 93.06 106 GLU A C 1
ATOM 824 O O . GLU A 1 106 ? -8.618 -10.393 0.151 1.00 93.06 106 GLU A O 1
ATOM 829 N N . LEU A 1 107 ? -8.026 -8.249 0.492 1.00 90.25 107 LEU A N 1
ATOM 830 C CA . LEU A 1 107 ? -6.779 -8.332 -0.275 1.00 90.25 107 LEU A CA 1
ATOM 831 C C . LEU A 1 107 ? -5.815 -9.375 0.303 1.00 90.25 107 LEU A C 1
ATOM 833 O O . LEU A 1 107 ? -5.136 -10.087 -0.447 1.00 90.25 107 LEU A O 1
ATOM 837 N N . LYS A 1 108 ? -5.747 -9.483 1.635 1.00 89.12 108 LYS A N 1
ATOM 838 C CA . LYS A 1 108 ? -4.933 -10.500 2.303 1.00 89.12 108 LYS A CA 1
ATOM 839 C C . LYS A 1 108 ? -5.453 -11.904 1.999 1.00 89.12 108 LYS A C 1
ATOM 841 O O . LYS A 1 108 ? -4.668 -12.751 1.582 1.00 89.12 108 LYS A O 1
ATOM 846 N N . ALA A 1 109 ? -6.759 -12.134 2.115 1.00 90.12 109 ALA A N 1
ATOM 847 C CA . ALA A 1 109 ? -7.372 -13.429 1.826 1.00 90.12 109 ALA A CA 1
ATOM 848 C C . ALA A 1 109 ? -7.221 -13.849 0.350 1.00 90.12 109 ALA A C 1
ATOM 850 O O . ALA A 1 109 ? -7.075 -15.029 0.035 1.00 90.12 109 ALA A O 1
ATOM 851 N N . GLU A 1 110 ? -7.251 -12.907 -0.593 1.00 85.25 110 GLU A N 1
ATOM 852 C CA . GLU A 1 110 ? -6.952 -13.174 -2.008 1.00 85.25 110 GLU A CA 1
ATOM 853 C C . GLU A 1 110 ? -5.494 -13.536 -2.277 1.00 85.25 110 GLU A C 1
ATOM 855 O O . GLU A 1 110 ? -5.221 -14.293 -3.211 1.00 85.25 110 GLU A O 1
ATOM 860 N N . THR A 1 111 ? -4.574 -12.987 -1.487 1.00 78.81 111 THR A N 1
ATOM 861 C CA . THR A 1 111 ? -3.141 -13.249 -1.628 1.00 78.81 111 THR A CA 1
ATOM 862 C C . THR A 1 111 ? -2.780 -14.596 -1.015 1.00 78.81 111 THR A C 1
ATOM 864 O O . THR A 1 111 ? -2.165 -15.408 -1.696 1.00 78.81 111 THR A O 1
ATOM 867 N N . ASP A 1 112 ? -3.243 -14.868 0.208 1.00 74.62 112 ASP A N 1
ATOM 868 C CA . ASP A 1 112 ? -2.945 -16.109 0.933 1.00 74.62 112 ASP A CA 1
ATOM 869 C C . ASP A 1 112 ? -3.491 -17.350 0.182 1.00 74.62 112 ASP A C 1
ATOM 871 O O . ASP A 1 112 ? -2.831 -18.380 0.130 1.00 74.62 112 ASP A O 1
ATOM 875 N N . ARG A 1 113 ? -4.633 -1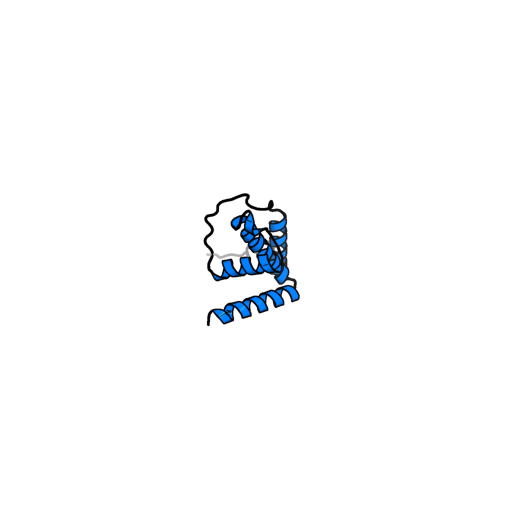7.238 -0.521 1.00 62.72 113 ARG A N 1
ATOM 876 C CA . ARG A 1 113 ? -5.195 -18.312 -1.378 1.00 62.72 113 ARG A CA 1
ATOM 877 C C . ARG A 1 113 ? -4.336 -18.707 -2.588 1.00 62.72 113 ARG A C 1
ATOM 879 O O . ARG A 1 113 ? -4.696 -19.648 -3.288 1.00 62.72 113 ARG A O 1
ATOM 886 N N . ARG A 1 114 ? -3.288 -17.950 -2.919 1.00 58.03 114 ARG A N 1
ATOM 887 C CA . ARG A 1 114 ? -2.402 -18.234 -4.065 1.00 58.03 114 ARG A CA 1
ATOM 888 C C . ARG A 1 114 ? -1.139 -18.997 -3.666 1.00 58.03 114 ARG A C 1
ATOM 890 O O . ARG A 1 114 ? -0.410 -19.410 -4.565 1.00 58.03 114 ARG A O 1
ATOM 897 N N . ASP A 1 115 ? -0.902 -19.148 -2.364 1.00 53.72 115 ASP A N 1
ATOM 898 C CA . ASP A 1 115 ? 0.265 -19.830 -1.799 1.00 53.72 115 ASP A CA 1
ATOM 899 C C . ASP A 1 115 ? -0.048 -21.281 -1.345 1.00 53.72 115 ASP A C 1
ATOM 901 O O . ASP A 1 115 ? 0.873 -21.986 -0.927 1.00 53.72 115 ASP A O 1
ATOM 905 N N . ASP A 1 116 ? -1.308 -21.728 -1.485 1.00 46.41 116 ASP A N 1
ATOM 906 C CA . ASP A 1 116 ? -1.791 -23.117 -1.322 1.00 46.41 116 ASP A CA 1
ATOM 907 C C . ASP A 1 116 ? -1.916 -23.845 -2.680 1.00 46.41 116 ASP A C 1
ATOM 909 O O . ASP A 1 116 ? -1.599 -25.059 -2.742 1.00 46.41 116 ASP A O 1
#

Organism: Pseudomonas syringae (NCBI:txid317)

pLDDT: mean 77.06, std 17.7, range [36.28, 96.12]

Sequence (116 aa):
MTRTQPESSANQLGGFALVVEEKTPAQLAQEALQELNELEPGNNNRRSTFAMNSHAKRSIELVESVTNTKRYKNSIFASVGLDVEMMNRLRLKAVNNPAIQEILDELKAETDRRDD

Secondary structure (DSSP, 8-state):
------------S--------PPPHHHHHHHHHHHHHHSPS------------HHHHHHHHHHHHHH---HHHH-HHHHHHHHHHHHHHHHHHHTT-HHHHHHHHHHHHHHHTT--

Foldseek 3Di:
DDDDDDDPDDDPPPPPPVPPPDDDLLRVLVVVLVVLVVDDDFDPDQDPPDDDDPVVVVVVVVCCVPVVDCQCVRGVVRSVVVVVSVVSNLVSVCSVPVVSVVVVVVVVVVVVVVVD

Radius of gyration: 26.68 Å; chains: 1; bounding box: 34×38×99 Å